Protein AF-A0AAV7XTC5-F1 (afdb_monomer_lite)

Organism: NCBI:txid439358

Structure (mmCIF, N/CA/C/O backbone):
data_AF-A0AAV7XTC5-F1
#
_entry.id   AF-A0AAV7XTC5-F1
#
loop_
_atom_site.group_PDB
_atom_site.id
_atom_site.type_symbol
_atom_site.label_atom_id
_atom_site.label_alt_id
_atom_site.label_comp_id
_atom_site.label_asym_id
_atom_site.label_entity_id
_atom_site.label_seq_id
_atom_site.pdbx_PDB_ins_code
_atom_site.Cartn_x
_atom_site.Cartn_y
_atom_site.Cartn_z
_atom_site.occupancy
_atom_site.B_iso_or_equiv
_atom_site.auth_seq_id
_atom_site.auth_comp_id
_atom_site.auth_asym_id
_atom_site.auth_atom_id
_atom_site.pdbx_PDB_model_num
ATOM 1 N N . MET A 1 1 ? -7.621 -3.985 2.641 1.00 90.25 1 MET A N 1
ATOM 2 C CA . MET A 1 1 ? -8.626 -2.914 2.438 1.00 90.25 1 MET A CA 1
ATOM 3 C C . MET A 1 1 ? -9.266 -2.986 1.056 1.00 90.25 1 MET A C 1
ATOM 5 O O . MET A 1 1 ? -10.467 -3.183 1.015 1.00 90.25 1 MET A O 1
ATOM 9 N N . CYS A 1 2 ? -8.513 -2.952 -0.050 1.00 93.88 2 CYS A N 1
ATOM 10 C CA . CYS A 1 2 ? -9.078 -3.076 -1.408 1.00 93.88 2 CYS A CA 1
ATOM 11 C C . CYS A 1 2 ? -9.910 -4.349 -1.644 1.00 93.88 2 CYS A C 1
ATOM 13 O O . CYS A 1 2 ? -11.004 -4.266 -2.192 1.00 93.88 2 CYS A O 1
ATOM 15 N N . ARG A 1 3 ? -9.464 -5.501 -1.113 1.00 92.19 3 ARG A N 1
ATOM 16 C CA . ARG A 1 3 ? -10.266 -6.743 -1.080 1.00 92.19 3 ARG A CA 1
ATOM 17 C C . ARG A 1 3 ? -11.619 -6.554 -0.382 1.00 92.19 3 ARG A C 1
ATOM 19 O O . ARG A 1 3 ? -12.633 -7.030 -0.864 1.00 92.19 3 ARG A O 1
ATOM 26 N N . ALA A 1 4 ? -11.640 -5.831 0.741 1.00 92.75 4 ALA A N 1
ATOM 27 C CA . ALA A 1 4 ? -12.867 -5.572 1.500 1.00 92.75 4 ALA A CA 1
ATOM 28 C C . ALA A 1 4 ? -13.798 -4.579 0.785 1.00 92.75 4 ALA A C 1
ATOM 30 O O . ALA A 1 4 ? -15.006 -4.659 0.957 1.00 92.75 4 ALA A O 1
ATOM 31 N N . ALA A 1 5 ? -13.245 -3.669 -0.021 1.00 93.56 5 ALA A N 1
ATOM 32 C CA . ALA A 1 5 ? -14.014 -2.751 -0.859 1.00 93.56 5 ALA A CA 1
ATOM 33 C C . ALA A 1 5 ? -14.553 -3.402 -2.149 1.00 93.56 5 ALA A C 1
ATOM 35 O O . ALA A 1 5 ? -15.313 -2.757 -2.863 1.00 93.56 5 ALA A O 1
ATOM 36 N N . GLY A 1 6 ? -14.158 -4.643 -2.467 1.00 92.56 6 GLY A N 1
ATOM 37 C CA . GLY A 1 6 ? -14.541 -5.322 -3.710 1.00 92.56 6 GLY A CA 1
ATOM 38 C C . GLY A 1 6 ? -13.917 -4.718 -4.973 1.00 92.56 6 GLY A C 1
ATOM 39 O O . GLY A 1 6 ? -14.425 -4.939 -6.063 1.00 92.56 6 GLY A O 1
ATOM 40 N N . GLN A 1 7 ? -12.838 -3.942 -4.832 1.00 92.69 7 GLN A N 1
ATOM 41 C CA . GLN A 1 7 ? -12.176 -3.235 -5.940 1.00 92.69 7 GLN A CA 1
ATOM 42 C C . GLN A 1 7 ? -10.817 -3.828 -6.327 1.00 92.69 7 GLN A C 1
ATOM 44 O O . GLN A 1 7 ? -10.017 -3.185 -7.000 1.00 92.69 7 GLN A O 1
ATOM 49 N N . TYR A 1 8 ? -10.506 -5.026 -5.847 1.00 93.88 8 TYR A N 1
ATOM 50 C CA . TYR A 1 8 ? -9.253 -5.686 -6.176 1.00 93.88 8 TYR A CA 1
ATOM 51 C C . TYR A 1 8 ? -9.460 -7.189 -6.274 1.00 93.88 8 TYR A C 1
ATOM 53 O O . TYR A 1 8 ? -9.998 -7.797 -5.343 1.00 93.88 8 TYR A O 1
ATOM 61 N N . ASP A 1 9 ? -8.972 -7.747 -7.374 1.00 92.12 9 ASP A N 1
ATOM 62 C CA . ASP A 1 9 ? -8.956 -9.171 -7.668 1.00 92.12 9 ASP A CA 1
ATOM 63 C C . ASP A 1 9 ? -7.650 -9.498 -8.419 1.00 92.12 9 ASP A C 1
ATOM 65 O O . ASP A 1 9 ? -7.382 -8.875 -9.448 1.00 92.12 9 ASP A O 1
ATOM 69 N N . PRO A 1 10 ? -6.804 -10.418 -7.916 1.00 87.50 10 PRO A N 1
ATOM 70 C CA . PRO A 1 10 ? -5.549 -10.776 -8.575 1.00 87.50 10 PRO A CA 1
ATOM 71 C C . PRO A 1 10 ? -5.722 -11.447 -9.946 1.00 87.50 10 PRO A C 1
ATOM 73 O O . PRO A 1 10 ? -4.753 -11.482 -10.701 1.00 87.50 10 PRO A O 1
ATOM 76 N N . GLU A 1 11 ? -6.900 -11.993 -10.264 1.00 87.31 11 GLU A N 1
ATOM 77 C CA . GLU A 1 11 ? -7.163 -12.684 -11.536 1.00 87.31 11 GLU A CA 1
ATOM 78 C C . GLU A 1 11 ? -7.770 -11.766 -12.609 1.00 87.31 11 GLU A C 1
ATOM 80 O O . GLU A 1 11 ? -7.878 -12.161 -13.770 1.00 87.31 11 GLU A O 1
ATOM 85 N N . ASN A 1 12 ? -8.157 -10.540 -12.244 1.00 88.19 12 ASN A N 1
ATOM 86 C CA . ASN A 1 12 ? -8.849 -9.613 -13.132 1.00 88.19 12 ASN A CA 1
ATOM 87 C C . ASN A 1 12 ? -7.999 -8.367 -13.434 1.00 88.19 12 ASN A C 1
ATOM 89 O O . ASN A 1 12 ? -7.737 -7.545 -12.553 1.00 88.19 12 ASN A O 1
ATOM 93 N N . ASP A 1 13 ? -7.646 -8.181 -14.708 1.00 84.75 13 ASP A N 1
ATOM 94 C CA . ASP A 1 13 ? -6.856 -7.039 -15.190 1.00 84.75 13 ASP A CA 1
ATOM 95 C C . ASP A 1 13 ? -7.547 -5.674 -15.005 1.00 84.75 13 ASP A C 1
ATOM 97 O O . ASP A 1 13 ? -6.872 -4.643 -14.894 1.00 84.75 13 ASP A O 1
ATOM 101 N N . ASP A 1 14 ? -8.877 -5.638 -14.912 1.00 86.31 14 ASP A N 1
ATOM 102 C CA . ASP A 1 14 ? -9.622 -4.403 -14.655 1.00 86.31 14 ASP A CA 1
ATOM 103 C C . ASP A 1 14 ? -9.586 -4.000 -13.168 1.00 86.31 14 ASP A C 1
ATOM 105 O O . ASP A 1 14 ? -9.704 -2.816 -12.842 1.00 86.31 14 ASP A O 1
ATOM 109 N N . LEU A 1 15 ? -9.357 -4.956 -12.256 1.00 90.19 15 LEU A N 1
ATOM 110 C CA . LEU A 1 15 ? -9.368 -4.770 -10.796 1.00 90.19 15 LEU A CA 1
ATOM 111 C C . LEU A 1 15 ? -7.960 -4.824 -10.187 1.00 90.19 15 LEU A C 1
ATOM 113 O O . LEU A 1 15 ? -7.690 -5.511 -9.198 1.00 90.19 15 LEU A O 1
ATOM 117 N N . GLN A 1 16 ? -7.047 -4.047 -10.763 1.00 90.81 16 GLN A N 1
ATOM 118 C CA . GLN A 1 16 ? -5.662 -3.964 -10.305 1.00 90.81 16 GLN A CA 1
ATOM 119 C C . GLN A 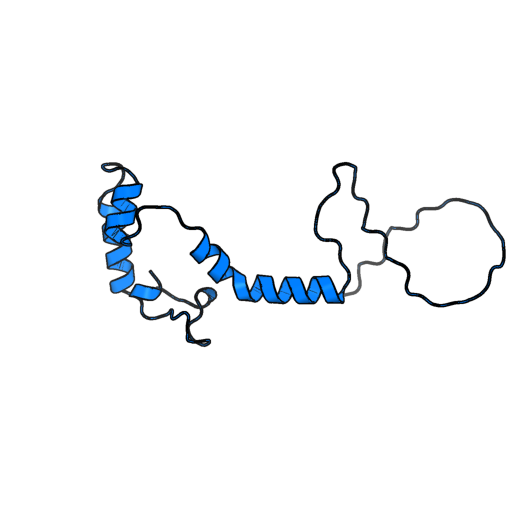1 16 ? -5.509 -3.157 -9.008 1.00 90.81 16 GLN A C 1
ATOM 121 O O . GLN A 1 16 ? -6.146 -2.124 -8.797 1.00 90.81 16 GLN A O 1
ATOM 126 N N . LEU A 1 17 ? -4.558 -3.573 -8.163 1.00 92.94 17 LEU A N 1
ATOM 127 C CA . LEU A 1 17 ? -4.327 -2.966 -6.846 1.00 92.94 17 LEU A CA 1
ATOM 128 C C . LEU A 1 17 ? -3.999 -1.465 -6.913 1.00 92.94 17 LEU A C 1
ATOM 130 O O . LEU A 1 17 ? -4.397 -0.715 -6.027 1.00 92.94 17 LEU A O 1
ATOM 134 N N . HIS A 1 18 ? -3.300 -1.019 -7.959 1.00 90.81 18 HIS A N 1
ATOM 135 C CA . HIS A 1 18 ? -2.911 0.383 -8.131 1.00 90.81 18 HIS A CA 1
ATOM 136 C C . HIS A 1 18 ? -4.044 1.295 -8.629 1.00 90.81 18 HIS A C 1
ATOM 138 O O . HIS A 1 18 ? -3.897 2.513 -8.581 1.00 90.81 18 HIS A O 1
ATOM 144 N N . LYS A 1 19 ? -5.169 0.726 -9.084 1.00 91.31 19 LYS A N 1
ATOM 145 C CA . LYS A 1 19 ? -6.379 1.463 -9.488 1.00 91.31 19 LYS A CA 1
ATOM 146 C C . LYS A 1 19 ? -7.463 1.471 -8.407 1.00 91.31 19 LYS A C 1
ATOM 148 O O . LYS A 1 19 ? -8.458 2.168 -8.560 1.00 91.31 19 LYS A O 1
ATOM 153 N N . CYS A 1 20 ? -7.281 0.694 -7.340 1.00 93.81 20 CYS A N 1
ATOM 154 C CA . CYS A 1 20 ? -8.243 0.573 -6.253 1.00 93.81 20 CYS A CA 1
ATOM 155 C C . CYS A 1 20 ? -8.543 1.932 -5.602 1.00 93.81 20 CYS A C 1
ATOM 157 O O . CYS A 1 20 ? -7.638 2.606 -5.106 1.00 93.81 20 CYS A O 1
ATOM 159 N N . ASP A 1 21 ? -9.827 2.267 -5.510 1.00 94.25 21 ASP A N 1
ATOM 160 C CA . ASP A 1 21 ? -10.344 3.392 -4.743 1.00 94.25 21 ASP A CA 1
ATOM 161 C C . ASP A 1 21 ? -11.178 2.890 -3.551 1.00 94.25 21 ASP A C 1
ATOM 163 O O . ASP A 1 21 ? -12.181 2.194 -3.682 1.00 94.25 21 ASP A O 1
ATOM 167 N N . ILE A 1 22 ? -10.775 3.257 -2.337 1.00 95.62 22 ILE A N 1
ATOM 168 C CA . ILE A 1 22 ? -11.499 2.894 -1.110 1.00 95.62 22 ILE A CA 1
ATOM 169 C C . ILE A 1 22 ? -12.505 3.969 -0.669 1.00 95.62 22 ILE A C 1
ATOM 171 O O . ILE A 1 22 ? -13.106 3.851 0.405 1.00 95.62 22 ILE A O 1
ATOM 175 N N . TYR A 1 23 ? -12.698 5.026 -1.462 1.00 95.44 23 TYR A N 1
ATOM 176 C CA . TYR A 1 23 ? -13.608 6.119 -1.148 1.00 95.44 23 TYR A CA 1
ATOM 177 C C . TYR A 1 23 ? -15.043 5.618 -0.920 1.00 95.44 23 TYR A C 1
ATOM 179 O O . TYR A 1 23 ? -15.598 4.838 -1.689 1.00 95.44 23 TYR A O 1
ATOM 187 N N . ARG A 1 24 ? -15.658 6.071 0.183 1.00 94.19 24 ARG A N 1
ATOM 188 C CA . ARG A 1 24 ? -17.015 5.691 0.637 1.00 94.19 24 ARG A CA 1
ATOM 189 C C . ARG A 1 24 ? -17.249 4.190 0.884 1.00 94.19 24 ARG A C 1
ATOM 191 O O . ARG A 1 24 ? -18.391 3.812 1.147 1.00 94.19 24 ARG A O 1
ATOM 198 N N . SER A 1 25 ? -16.213 3.348 0.911 1.00 96.81 25 SER A N 1
ATOM 199 C CA . SER A 1 25 ? -16.362 1.942 1.305 1.00 96.81 25 SER A CA 1
ATOM 200 C C . SER A 1 25 ? -16.504 1.810 2.825 1.00 96.81 25 SER A C 1
ATOM 202 O O . SER A 1 25 ? -15.564 2.043 3.594 1.00 96.81 25 SER A O 1
ATOM 204 N N . LYS A 1 26 ? -17.692 1.396 3.280 1.00 96.19 26 LYS A N 1
ATOM 205 C CA . LYS A 1 26 ? -17.954 1.125 4.704 1.00 96.19 26 LYS A CA 1
ATOM 206 C C . LYS A 1 26 ? -17.211 -0.125 5.168 1.00 96.19 26 LYS A C 1
ATOM 208 O O . LYS A 1 26 ? -16.811 -0.219 6.324 1.00 96.19 26 LYS A O 1
ATOM 213 N N . GLU A 1 27 ? -17.020 -1.075 4.268 1.00 95.19 27 GLU A N 1
ATOM 214 C CA . GLU A 1 27 ? -16.383 -2.367 4.484 1.00 95.19 27 GLU A CA 1
ATOM 215 C C . GLU A 1 27 ? -14.885 -2.183 4.740 1.00 95.19 27 GLU A C 1
ATOM 217 O O . GLU A 1 27 ? -14.370 -2.674 5.746 1.00 95.19 27 GLU A O 1
ATOM 222 N N . ALA A 1 28 ? -14.201 -1.390 3.908 1.00 95.50 28 ALA A N 1
ATOM 223 C CA . ALA A 1 28 ? -12.813 -1.004 4.154 1.00 95.50 28 ALA A CA 1
ATOM 224 C C . ALA A 1 28 ? -12.674 -0.201 5.458 1.00 95.50 28 ALA A C 1
ATOM 226 O O . ALA A 1 28 ? -11.762 -0.457 6.247 1.00 95.50 28 ALA A O 1
ATOM 227 N N . GLY A 1 29 ? -13.622 0.705 5.726 1.00 95.56 29 GLY A N 1
ATOM 228 C CA . GLY A 1 29 ? -13.683 1.464 6.974 1.00 95.56 29 GLY A CA 1
ATOM 229 C C . GLY A 1 29 ? -13.795 0.578 8.217 1.00 95.56 29 GLY A C 1
ATOM 230 O O . GLY A 1 29 ? -13.100 0.829 9.194 1.00 95.56 29 GLY A O 1
ATOM 231 N N . LYS A 1 30 ? -14.598 -0.496 8.188 1.00 95.06 30 LYS A N 1
ATOM 232 C CA . LYS A 1 30 ? -14.702 -1.463 9.300 1.00 95.06 30 LYS A CA 1
ATOM 233 C C . LYS A 1 30 ? -13.364 -2.140 9.603 1.00 95.06 30 LYS A C 1
ATOM 235 O O . LYS A 1 30 ? -13.016 -2.282 10.772 1.00 95.06 30 LYS A O 1
ATOM 240 N N . VAL A 1 31 ? -12.613 -2.528 8.569 1.00 94.38 31 VAL A N 1
ATOM 241 C CA . VAL A 1 31 ? -11.278 -3.133 8.727 1.00 94.38 31 VAL A CA 1
ATOM 242 C C . VAL A 1 31 ? -10.307 -2.140 9.364 1.00 94.38 31 VAL A C 1
ATOM 244 O O . VAL A 1 31 ? -9.631 -2.478 10.333 1.00 94.38 31 VAL A O 1
ATOM 247 N N . LEU A 1 32 ? -10.271 -0.903 8.857 1.00 94.12 32 LEU A N 1
ATOM 248 C CA . LEU A 1 32 ? -9.403 0.144 9.394 1.00 94.12 32 LEU A CA 1
ATOM 249 C C . LEU A 1 32 ? -9.769 0.502 10.840 1.00 94.12 32 LEU A C 1
ATOM 251 O O . LEU A 1 32 ? -8.891 0.621 11.688 1.00 94.12 32 LEU A O 1
ATOM 255 N N . LYS A 1 33 ? -11.067 0.618 11.132 1.00 94.69 33 LYS A N 1
ATOM 256 C CA . LYS A 1 33 ? -11.577 0.893 12.475 1.00 94.69 33 LYS A CA 1
ATOM 257 C C . LYS A 1 33 ? -11.114 -0.189 13.450 1.00 94.69 33 LYS A C 1
ATOM 259 O O . LYS A 1 33 ? -10.499 0.148 14.449 1.00 94.69 33 LYS A O 1
ATOM 264 N N . LYS A 1 34 ? -11.288 -1.472 13.111 1.00 93.38 34 LYS A N 1
ATOM 265 C CA . LYS A 1 34 ? -10.841 -2.600 13.945 1.00 93.38 34 LYS A CA 1
ATOM 266 C C . LYS A 1 34 ? -9.339 -2.557 14.251 1.00 93.38 34 LYS A C 1
ATOM 268 O O . LYS A 1 34 ? -8.945 -2.849 15.372 1.00 93.38 34 LYS A O 1
ATOM 273 N N . LEU A 1 35 ? -8.520 -2.170 13.270 1.00 92.75 35 LEU A N 1
ATOM 274 C CA . LEU A 1 35 ? -7.076 -2.006 13.455 1.00 92.75 35 LEU A CA 1
ATOM 275 C C . LEU A 1 35 ? -6.747 -0.844 14.407 1.00 92.75 35 LEU A C 1
ATOM 277 O O . LEU A 1 35 ? -5.913 -0.982 15.295 1.00 92.75 35 LEU A O 1
ATOM 281 N N . MET A 1 36 ? -7.391 0.309 14.214 1.00 93.69 36 MET A N 1
ATOM 282 C CA . MET A 1 36 ? -7.090 1.537 14.958 1.00 93.69 36 MET A CA 1
ATOM 283 C C . MET A 1 36 ? -7.701 1.565 16.364 1.00 93.69 36 MET A C 1
ATOM 285 O O . MET A 1 36 ? -7.138 2.201 17.251 1.00 93.69 36 MET A O 1
ATOM 289 N N . GLU A 1 37 ? -8.822 0.873 16.584 1.00 94.94 37 GLU A N 1
ATOM 290 C CA . GLU A 1 37 ? -9.516 0.767 17.876 1.00 94.94 37 GLU A CA 1
ATOM 291 C C . GLU A 1 37 ? -8.606 0.257 19.001 1.00 94.94 37 GLU A C 1
ATOM 293 O O . GLU A 1 37 ? -8.782 0.641 20.154 1.00 94.94 37 GLU A O 1
ATOM 298 N N . GLN A 1 38 ? -7.627 -0.590 18.675 1.00 91.06 38 GLN A N 1
ATOM 299 C CA . GLN A 1 38 ? -6.725 -1.198 19.655 1.00 91.06 38 GLN A CA 1
ATOM 300 C C . GLN A 1 38 ? -5.567 -0.275 20.072 1.00 91.06 38 GLN A C 1
ATOM 302 O O . GLN A 1 38 ? -4.954 -0.494 21.118 1.00 91.06 38 GLN A O 1
ATOM 307 N N . GLY A 1 39 ? -5.274 0.763 19.280 1.00 91.38 39 GLY A N 1
ATOM 308 C CA . GLY A 1 39 ? -4.235 1.750 19.570 1.00 91.38 39 GLY A CA 1
ATOM 309 C C . GLY A 1 39 ? -2.877 1.128 19.911 1.00 91.38 39 GLY A C 1
ATOM 310 O O . GLY A 1 39 ? -2.410 0.206 19.246 1.00 91.38 39 GLY A O 1
ATOM 311 N N . SER A 1 40 ? -2.242 1.643 20.964 1.00 93.25 40 SER A N 1
ATOM 312 C CA . SER A 1 40 ? -0.987 1.115 21.519 1.00 93.25 40 SER A CA 1
ATOM 313 C C . SER A 1 40 ? -1.196 0.127 22.672 1.00 93.25 40 SER A C 1
ATOM 315 O O . SER A 1 40 ? -0.235 -0.235 23.348 1.00 93.25 40 SER A O 1
ATOM 317 N N . SER A 1 41 ? -2.438 -0.286 22.941 1.00 94.69 41 SER A N 1
ATOM 318 C CA . SER A 1 41 ? -2.759 -1.147 24.084 1.00 94.69 41 SER A CA 1
ATOM 319 C C . SER A 1 41 ? -2.366 -2.610 23.872 1.00 94.69 41 SER A C 1
ATOM 321 O O . SER A 1 41 ? -2.231 -3.342 24.848 1.00 94.69 41 SER A O 1
ATOM 323 N N . VAL A 1 42 ? -2.176 -3.037 22.622 1.00 92.88 42 VAL A N 1
ATOM 324 C CA . VAL A 1 42 ? -1.772 -4.402 22.252 1.00 92.88 42 VAL A CA 1
ATOM 325 C C . VAL A 1 42 ? -0.520 -4.374 21.368 1.00 92.88 42 VAL A C 1
ATOM 327 O O . VAL A 1 42 ? -0.269 -3.368 20.696 1.00 92.88 42 VAL A O 1
ATOM 330 N N . PRO A 1 43 ? 0.269 -5.464 21.313 1.00 94.12 43 PRO A N 1
ATOM 331 C CA . PRO A 1 43 ? 1.352 -5.590 20.347 1.00 94.12 43 PRO A CA 1
ATOM 332 C C . PRO A 1 43 ? 0.843 -5.434 18.910 1.00 94.12 43 PRO A C 1
ATOM 334 O O . PRO A 1 43 ? -0.219 -5.939 18.541 1.00 94.12 43 PRO A O 1
ATOM 337 N N . TRP A 1 44 ? 1.635 -4.782 18.063 1.00 92.75 44 TRP A N 1
ATOM 338 C CA . TRP A 1 44 ? 1.253 -4.486 16.679 1.00 92.75 44 TRP A CA 1
ATOM 339 C C . TRP A 1 44 ? 0.911 -5.739 15.851 1.00 92.75 44 TRP A C 1
ATOM 341 O O . TRP A 1 44 ? 0.077 -5.667 14.952 1.00 92.75 44 TRP A O 1
ATOM 351 N N . THR A 1 45 ? 1.518 -6.892 16.153 1.00 93.69 45 THR A N 1
ATOM 352 C CA . THR A 1 45 ? 1.244 -8.177 15.487 1.00 93.69 45 THR A CA 1
ATOM 353 C C . THR A 1 45 ? -0.162 -8.688 15.775 1.00 93.69 45 THR A C 1
ATOM 355 O O . THR A 1 45 ? -0.824 -9.207 14.877 1.00 93.69 45 THR A O 1
ATOM 358 N N . GLU A 1 46 ? -0.633 -8.529 17.012 1.00 93.12 46 GLU A N 1
ATOM 359 C CA . GLU A 1 46 ? -1.991 -8.902 17.413 1.00 93.12 46 GLU A CA 1
ATOM 360 C C . GLU A 1 46 ? -3.014 -7.962 16.783 1.00 93.12 46 GLU A C 1
ATOM 362 O O . GLU A 1 46 ? -4.045 -8.422 16.288 1.00 93.12 46 GLU A O 1
ATOM 367 N N . ALA A 1 47 ? -2.697 -6.665 16.726 1.00 92.88 47 ALA A N 1
ATOM 368 C CA . ALA A 1 47 ? -3.557 -5.694 16.064 1.00 92.88 47 ALA A CA 1
ATOM 369 C C . ALA A 1 47 ? -3.693 -5.965 14.559 1.00 92.88 47 ALA A C 1
ATOM 371 O O . ALA A 1 47 ? -4.796 -5.985 14.003 1.00 92.88 47 ALA A O 1
ATOM 372 N N . LEU A 1 48 ? -2.569 -6.255 13.900 1.00 92.44 48 LEU A N 1
ATOM 373 C CA . LEU A 1 48 ? -2.545 -6.613 12.486 1.00 92.44 48 LEU A CA 1
ATOM 374 C C . LEU A 1 48 ? -3.351 -7.889 12.215 1.00 92.44 48 LEU A C 1
ATOM 376 O O . LEU A 1 48 ? -4.175 -7.909 11.295 1.00 92.44 48 LEU A O 1
ATOM 380 N N . HIS A 1 49 ? -3.173 -8.916 13.048 1.00 93.06 49 HIS A N 1
ATOM 381 C CA . HIS A 1 49 ? -3.900 -10.177 12.930 1.00 93.06 49 HIS A CA 1
ATOM 382 C C . HIS A 1 49 ? -5.405 -9.983 13.135 1.00 93.06 49 HIS A C 1
ATOM 384 O O . HIS A 1 49 ? -6.206 -10.525 12.376 1.00 93.06 49 HIS A O 1
ATOM 390 N N . ALA A 1 50 ? -5.815 -9.152 14.097 1.00 92.06 50 ALA A N 1
ATOM 391 C CA . ALA A 1 50 ? -7.224 -8.856 14.324 1.00 92.06 50 ALA A CA 1
ATOM 392 C C . ALA A 1 50 ? -7.894 -8.223 13.091 1.00 92.06 50 ALA A C 1
ATOM 394 O O . ALA A 1 50 ? -9.046 -8.548 12.789 1.00 92.06 50 ALA A O 1
ATOM 395 N N . ALA A 1 51 ? -7.199 -7.341 12.370 1.00 90.62 51 ALA A N 1
ATOM 396 C CA . ALA A 1 51 ? -7.755 -6.634 11.218 1.00 90.62 51 ALA A CA 1
ATOM 397 C C . ALA A 1 51 ? -7.647 -7.404 9.891 1.00 90.62 51 ALA A C 1
ATOM 399 O O . ALA A 1 51 ? -8.564 -7.342 9.073 1.00 90.62 51 ALA A O 1
ATOM 400 N N . THR A 1 52 ? -6.535 -8.104 9.661 1.00 89.94 52 THR A N 1
ATOM 401 C CA . THR A 1 52 ? -6.195 -8.698 8.353 1.00 89.94 52 THR A CA 1
ATOM 402 C C . THR A 1 52 ? -6.146 -10.224 8.353 1.00 89.94 52 THR A C 1
ATOM 404 O O . THR A 1 52 ? -6.187 -10.824 7.284 1.00 89.94 52 THR A O 1
ATOM 407 N N . GLY A 1 53 ? -6.075 -10.856 9.529 1.00 91.12 53 GLY A N 1
ATOM 408 C CA . GLY A 1 53 ? -5.794 -12.286 9.677 1.00 91.12 53 GLY A CA 1
ATOM 409 C C . GLY A 1 53 ? -4.312 -12.648 9.517 1.00 91.12 53 GLY A C 1
ATOM 410 O O . GLY A 1 53 ? -3.948 -13.806 9.692 1.00 91.12 53 GLY A O 1
ATOM 411 N N . GLU A 1 54 ? -3.440 -11.680 9.220 1.00 89.50 54 GLU A N 1
ATOM 412 C CA . GLU A 1 54 ? -2.001 -11.895 9.066 1.00 89.50 54 GLU A CA 1
ATOM 413 C C . GLU A 1 54 ? -1.250 -11.468 10.334 1.00 89.50 54 GLU A C 1
ATOM 415 O O . GLU A 1 54 ? -1.473 -10.388 10.873 1.00 89.50 54 GLU A O 1
ATOM 420 N N . SER A 1 55 ? -0.332 -12.306 10.820 1.00 89.31 55 SER A N 1
ATOM 421 C CA . SER A 1 55 ? 0.472 -12.012 12.024 1.00 89.31 55 SER A CA 1
ATOM 422 C C . SER A 1 55 ? 1.890 -11.524 11.710 1.00 89.31 55 SER A C 1
ATOM 424 O O . SER A 1 55 ? 2.631 -11.156 12.619 1.00 89.31 55 SER A O 1
ATOM 426 N N . ARG A 1 56 ? 2.308 -11.572 10.439 1.00 90.88 56 ARG A N 1
ATOM 427 C CA . ARG A 1 56 ? 3.658 -11.211 9.982 1.00 90.88 56 ARG A CA 1
ATOM 428 C C . ARG A 1 56 ? 3.577 -10.138 8.909 1.00 90.88 56 ARG A C 1
ATOM 430 O O . ARG A 1 56 ? 2.693 -10.178 8.063 1.00 90.88 56 ARG A O 1
ATOM 437 N N . LEU A 1 57 ? 4.540 -9.220 8.918 1.00 89.31 57 LEU A N 1
ATOM 438 C CA . LEU A 1 57 ? 4.682 -8.222 7.866 1.00 89.31 57 LEU A CA 1
ATOM 439 C C . LEU A 1 57 ? 5.132 -8.906 6.565 1.00 89.31 57 LEU A C 1
ATOM 441 O O . LEU A 1 57 ? 6.196 -9.527 6.534 1.00 89.31 57 LEU A O 1
ATOM 445 N N . ASN A 1 58 ? 4.337 -8.783 5.503 1.00 89.44 58 ASN A N 1
ATOM 446 C CA . ASN A 1 58 ? 4.642 -9.337 4.187 1.00 89.44 58 ASN A CA 1
ATOM 447 C C . ASN A 1 58 ? 4.824 -8.215 3.151 1.00 89.44 58 ASN A C 1
ATOM 449 O O . ASN A 1 58 ? 3.943 -7.379 2.962 1.00 89.44 58 ASN A O 1
ATOM 453 N N . GLY A 1 59 ? 5.970 -8.202 2.463 1.00 92.19 59 GLY A N 1
ATOM 454 C CA . GLY A 1 59 ? 6.269 -7.244 1.392 1.00 92.19 59 GLY A CA 1
ATOM 455 C C . GLY A 1 59 ? 5.610 -7.575 0.047 1.00 92.19 59 GLY A C 1
ATOM 456 O O . GLY A 1 59 ? 5.734 -6.794 -0.897 1.00 92.19 59 GLY A O 1
ATOM 457 N N . SER A 1 60 ? 4.913 -8.710 -0.065 1.00 91.31 60 SER A N 1
ATOM 458 C CA . SER A 1 60 ? 4.280 -9.154 -1.312 1.00 91.31 60 SER A CA 1
ATOM 459 C C . SER A 1 60 ? 3.264 -8.149 -1.854 1.00 91.31 60 SER A C 1
ATOM 461 O O . SER A 1 60 ? 3.260 -7.897 -3.055 1.00 91.31 60 SER A O 1
ATOM 463 N N . ALA A 1 61 ? 2.466 -7.524 -0.982 1.00 90.75 61 ALA A N 1
ATOM 464 C CA . ALA A 1 61 ? 1.459 -6.540 -1.379 1.00 90.75 61 ALA A CA 1
ATOM 465 C C . ALA A 1 61 ? 2.089 -5.298 -2.032 1.00 90.75 61 ALA A C 1
ATOM 467 O O . ALA A 1 61 ? 1.559 -4.764 -3.003 1.00 90.75 61 ALA A O 1
ATOM 468 N N . LEU A 1 62 ? 3.250 -4.861 -1.528 1.00 93.31 62 LEU A N 1
ATOM 469 C CA . LEU A 1 62 ? 3.981 -3.735 -2.106 1.00 93.31 62 LEU A CA 1
ATOM 470 C C . LEU A 1 62 ? 4.562 -4.103 -3.471 1.00 93.31 62 LEU A C 1
ATOM 472 O O . LEU A 1 62 ? 4.443 -3.336 -4.422 1.00 93.31 62 LEU A O 1
ATOM 476 N N . ARG A 1 63 ? 5.157 -5.295 -3.585 1.00 93.25 63 ARG A N 1
ATOM 477 C CA . ARG A 1 63 ? 5.684 -5.779 -4.864 1.00 93.25 63 ARG A CA 1
ATOM 478 C C . ARG A 1 63 ? 4.581 -5.918 -5.910 1.00 93.25 63 ARG A C 1
ATOM 480 O O . ARG A 1 63 ? 4.769 -5.527 -7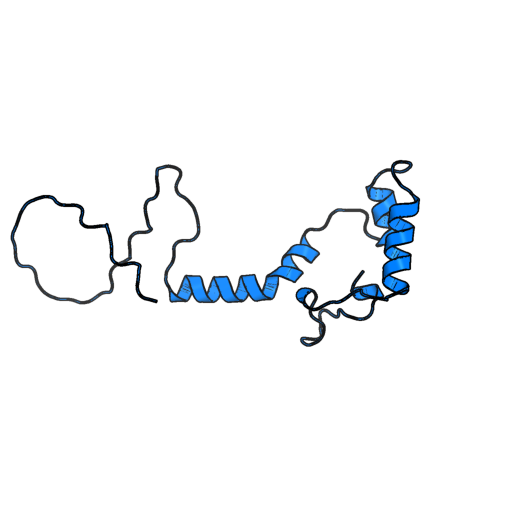.052 1.00 93.25 63 ARG A O 1
ATOM 48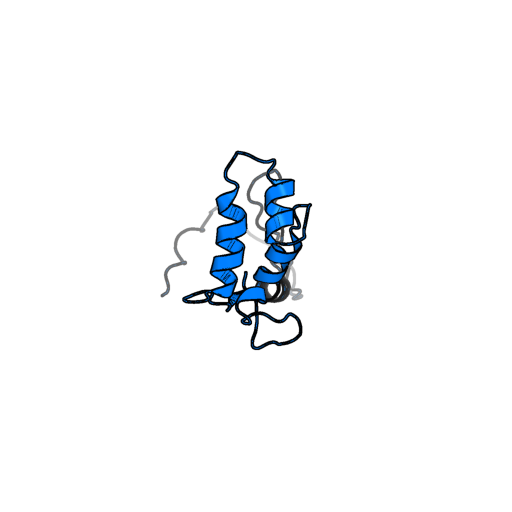7 N N . GLU A 1 64 ? 3.424 -6.440 -5.521 1.00 91.88 64 GLU A N 1
ATOM 488 C CA . GLU A 1 64 ? 2.261 -6.558 -6.397 1.00 91.88 64 GLU A CA 1
ATOM 489 C C . GLU A 1 64 ? 1.761 -5.206 -6.908 1.00 91.88 64 GLU A C 1
ATOM 491 O O . GLU A 1 64 ? 1.462 -5.083 -8.093 1.00 91.88 64 GLU A O 1
ATOM 496 N N . PHE A 1 65 ? 1.727 -4.186 -6.050 1.00 93.75 65 PHE A N 1
ATOM 497 C CA . PHE A 1 65 ? 1.362 -2.832 -6.456 1.00 93.75 65 PHE A CA 1
ATOM 498 C C . PHE A 1 65 ? 2.261 -2.308 -7.589 1.00 93.75 65 PHE A C 1
ATOM 500 O O . PHE A 1 65 ? 1.766 -1.710 -8.543 1.00 93.75 65 PHE A O 1
ATOM 507 N N . PHE A 1 66 ? 3.570 -2.570 -7.505 1.00 95.62 66 PHE A N 1
ATOM 508 C CA . PHE A 1 66 ? 4.565 -2.109 -8.479 1.00 95.62 66 PHE A CA 1
ATOM 509 C C . PHE A 1 66 ? 4.861 -3.090 -9.618 1.00 95.62 66 PHE A C 1
ATOM 511 O O . PHE A 1 66 ? 5.633 -2.744 -10.508 1.00 95.62 66 PHE A O 1
ATOM 518 N N . ARG A 1 67 ? 4.238 -4.271 -9.647 1.00 92.06 67 ARG A N 1
ATOM 519 C CA . ARG A 1 67 ? 4.465 -5.305 -10.671 1.00 92.06 67 ARG A CA 1
ATOM 520 C C . ARG A 1 67 ? 4.417 -4.785 -12.121 1.00 92.06 67 ARG A C 1
ATOM 522 O O . ARG A 1 67 ? 5.389 -5.013 -12.835 1.00 92.06 67 ARG A O 1
ATOM 529 N N . PRO A 1 68 ? 3.386 -4.033 -12.565 1.00 92.12 68 PRO A N 1
ATOM 530 C CA . PRO A 1 68 ? 3.346 -3.554 -13.952 1.00 92.12 68 PRO A CA 1
ATOM 531 C C . PRO A 1 68 ? 4.478 -2.566 -14.273 1.00 92.12 68 PRO A C 1
ATOM 533 O O . PRO A 1 68 ? 4.972 -2.515 -15.397 1.00 92.12 68 PRO A O 1
ATOM 536 N N . LEU A 1 69 ? 4.921 -1.789 -13.279 1.00 94.38 69 LEU A N 1
ATOM 537 C CA . LEU A 1 69 ? 6.059 -0.888 -13.433 1.00 94.38 69 LEU A CA 1
ATOM 538 C C . LEU A 1 69 ? 7.381 -1.666 -13.481 1.00 94.38 69 LEU A C 1
ATOM 540 O O . LEU A 1 69 ? 8.244 -1.333 -14.286 1.00 94.38 69 LEU A O 1
ATOM 544 N N . GLU A 1 70 ? 7.538 -2.694 -12.642 1.00 93.50 70 GLU A N 1
ATOM 545 C CA . GLU A 1 70 ? 8.704 -3.588 -12.637 1.00 93.50 70 GLU A CA 1
ATOM 546 C C . GLU A 1 70 ? 8.895 -4.228 -14.022 1.00 93.50 70 GLU A C 1
ATOM 548 O O . GLU A 1 70 ? 9.992 -4.171 -14.574 1.00 93.50 70 GLU A O 1
ATOM 553 N N . GLU A 1 71 ? 7.822 -4.747 -14.623 1.00 93.69 71 GLU A N 1
ATOM 554 C CA . GLU A 1 71 ? 7.842 -5.345 -15.965 1.00 93.69 71 GLU A CA 1
ATOM 555 C C . GLU A 1 71 ? 8.212 -4.328 -17.054 1.00 93.69 71 GLU A C 1
ATOM 557 O O . GLU A 1 71 ? 9.063 -4.598 -17.907 1.00 93.69 71 GLU A O 1
ATOM 562 N N . TRP A 1 72 ? 7.622 -3.130 -17.011 1.00 95.12 72 TRP A N 1
ATOM 563 C CA . TRP A 1 72 ? 7.950 -2.071 -17.964 1.00 95.12 72 TRP A CA 1
ATOM 564 C C . TRP A 1 72 ? 9.416 -1.631 -17.851 1.00 95.12 72 TRP A C 1
ATOM 566 O O . TRP A 1 72 ? 10.112 -1.537 -18.862 1.00 95.12 72 TRP A O 1
ATOM 576 N N . LEU A 1 73 ? 9.911 -1.423 -16.627 1.00 95.62 73 LEU A N 1
ATOM 577 C CA . LEU A 1 73 ? 11.294 -1.015 -16.371 1.00 95.62 73 LEU A CA 1
ATOM 578 C C . LEU A 1 73 ? 12.302 -2.071 -16.825 1.00 95.62 73 LEU A C 1
ATOM 580 O O . LEU A 1 73 ? 13.343 -1.722 -17.376 1.00 95.62 73 LEU A O 1
ATOM 584 N N . GLN A 1 74 ? 12.010 -3.355 -16.614 1.00 94.19 74 GLN A N 1
ATOM 585 C CA . GLN A 1 74 ? 12.874 -4.439 -17.083 1.00 94.19 74 GLN A CA 1
ATOM 586 C C . GLN A 1 74 ? 12.994 -4.429 -18.609 1.00 94.19 74 GLN A C 1
ATOM 588 O O . GLN A 1 74 ? 14.107 -4.477 -19.133 1.00 94.19 74 GLN A O 1
ATOM 593 N N . ASN A 1 75 ? 11.872 -4.293 -19.318 1.00 95.25 75 ASN A N 1
ATOM 594 C CA . ASN A 1 75 ? 11.867 -4.222 -20.778 1.00 95.25 75 ASN A CA 1
ATOM 595 C C . ASN A 1 75 ? 12.617 -2.992 -21.297 1.00 95.25 75 ASN A C 1
ATOM 597 O O . ASN A 1 75 ? 13.399 -3.092 -22.244 1.00 95.25 75 ASN A O 1
ATOM 601 N N . GLU A 1 76 ? 12.415 -1.840 -20.662 1.00 94.38 76 GLU A N 1
ATOM 602 C CA . GLU A 1 76 ? 13.044 -0.593 -21.079 1.00 94.38 76 GLU A CA 1
ATOM 603 C C . GLU A 1 76 ? 14.557 -0.605 -20.838 1.00 94.38 76 GLU A C 1
ATOM 605 O O . GLU A 1 76 ? 15.311 -0.282 -21.751 1.00 94.38 76 GLU A O 1
ATOM 610 N N . ASN A 1 77 ? 15.016 -1.074 -19.673 1.00 93.69 77 ASN A N 1
ATOM 611 C CA . ASN A 1 77 ? 16.445 -1.207 -19.370 1.00 93.69 77 ASN A CA 1
ATOM 612 C C . ASN A 1 77 ? 17.162 -2.137 -20.360 1.00 93.69 77 ASN A C 1
ATOM 614 O O . ASN A 1 77 ? 18.294 -1.867 -20.762 1.00 93.69 77 ASN A O 1
ATOM 618 N N . LEU A 1 78 ? 16.500 -3.223 -20.783 1.00 91.88 78 LEU A N 1
ATOM 619 C CA . LEU A 1 78 ? 17.024 -4.125 -21.812 1.00 91.88 78 LEU A CA 1
ATOM 620 C C . LEU A 1 78 ? 17.087 -3.449 -23.187 1.00 91.88 78 LEU A C 1
ATOM 622 O O . LEU A 1 78 ? 18.045 -3.658 -23.930 1.00 91.88 78 LEU A O 1
ATOM 626 N N . ARG A 1 79 ? 16.090 -2.622 -23.522 1.00 93.38 79 ARG A N 1
ATOM 627 C CA . ARG A 1 79 ? 16.014 -1.894 -24.796 1.00 93.38 79 ARG A CA 1
ATOM 628 C C . ARG A 1 79 ? 17.095 -0.819 -24.918 1.00 93.38 79 ARG A C 1
ATOM 630 O O . ARG A 1 79 ? 17.643 -0.628 -26.001 1.00 93.38 79 ARG A O 1
ATOM 637 N N . THR A 1 80 ? 17.380 -0.102 -23.836 1.00 91.25 80 THR A N 1
ATOM 638 C CA . THR A 1 80 ? 18.355 1.001 -23.798 1.00 91.25 80 THR A CA 1
ATOM 639 C C . THR A 1 80 ? 19.767 0.547 -23.424 1.00 91.25 80 THR A C 1
ATOM 641 O O . THR A 1 80 ? 20.712 1.315 -23.598 1.00 91.25 80 THR A O 1
ATOM 644 N N . ALA A 1 81 ? 19.926 -0.709 -22.988 1.00 88.31 81 ALA A N 1
ATOM 645 C CA . ALA A 1 81 ? 21.173 -1.275 -22.472 1.00 88.31 81 ALA A CA 1
ATOM 646 C C . ALA A 1 81 ? 21.763 -0.450 -21.312 1.00 88.31 81 ALA A C 1
ATOM 648 O O . ALA A 1 81 ? 22.980 -0.283 -21.196 1.00 88.31 81 ALA A O 1
ATOM 649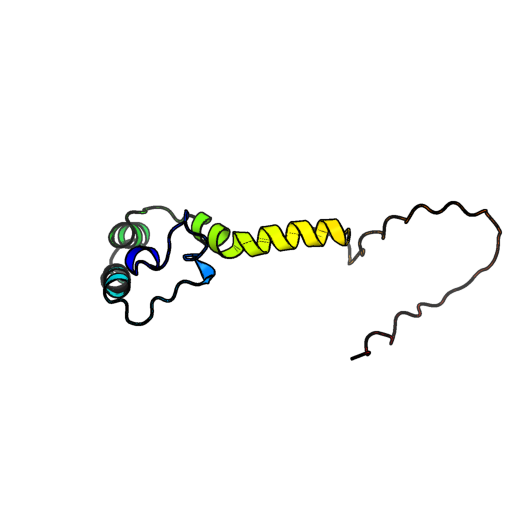 N N . GLU A 1 82 ? 20.881 0.067 -20.457 1.00 82.00 82 GLU A N 1
ATOM 650 C CA . GLU A 1 82 ? 21.257 0.820 -19.265 1.00 82.00 82 GLU A CA 1
ATOM 651 C C . GLU A 1 82 ? 21.797 -0.116 -18.182 1.00 82.00 82 GLU A C 1
ATOM 653 O O . GLU A 1 82 ? 21.357 -1.256 -18.009 1.00 82.00 82 GLU A O 1
ATOM 658 N N . PHE A 1 83 ? 22.773 0.369 -17.422 1.00 84.56 83 PHE A N 1
ATOM 659 C CA . PHE A 1 83 ? 23.356 -0.405 -16.333 1.00 84.56 83 PHE A CA 1
ATOM 660 C C . PHE A 1 83 ? 22.544 -0.260 -15.059 1.00 84.56 83 PHE A C 1
ATOM 662 O O . PHE A 1 83 ? 22.357 0.839 -14.538 1.00 84.56 83 PHE A O 1
ATOM 669 N N . VAL A 1 84 ? 22.122 -1.401 -14.526 1.00 88.06 84 VAL A N 1
ATOM 670 C CA . VAL A 1 84 ? 21.379 -1.484 -13.273 1.00 88.06 84 VAL A CA 1
ATOM 671 C C . VAL A 1 84 ? 22.356 -1.758 -12.130 1.00 88.06 84 VAL A C 1
ATOM 673 O O . VAL A 1 84 ? 22.927 -2.843 -12.036 1.00 88.06 84 VAL A O 1
ATOM 676 N N . GLY A 1 85 ? 22.540 -0.774 -11.250 1.00 86.75 85 GLY A N 1
ATOM 677 C CA . GLY A 1 85 ? 23.388 -0.875 -10.061 1.00 86.75 85 GLY A CA 1
ATOM 678 C C . GLY A 1 85 ? 24.280 0.349 -9.863 1.00 86.75 85 GLY A C 1
ATOM 679 O O . GLY A 1 85 ? 24.237 1.307 -10.630 1.00 86.75 85 GLY A O 1
ATOM 680 N N . TRP A 1 86 ? 25.106 0.320 -8.820 1.00 83.56 86 TRP A N 1
ATOM 681 C CA . TRP A 1 86 ? 26.085 1.368 -8.529 1.00 83.56 86 TRP A CA 1
ATOM 682 C C . TRP A 1 86 ? 27.447 0.754 -8.200 1.00 83.56 86 TRP A C 1
ATOM 684 O O . TRP A 1 86 ? 27.540 -0.282 -7.544 1.00 83.56 86 TRP A O 1
ATOM 694 N N . THR A 1 87 ? 28.525 1.404 -8.644 1.00 82.38 87 THR A N 1
ATOM 695 C CA . THR A 1 87 ? 29.901 1.048 -8.269 1.00 82.38 87 THR A CA 1
ATOM 696 C C . THR A 1 87 ? 30.372 1.928 -7.113 1.00 82.38 87 THR A C 1
ATOM 698 O O . THR A 1 87 ? 30.192 3.140 -7.161 1.00 82.38 87 THR A O 1
ATOM 701 N N . TYR A 1 88 ? 31.047 1.357 -6.109 1.00 76.25 88 TYR A N 1
ATOM 702 C CA . TYR A 1 88 ? 31.550 2.070 -4.917 1.00 76.25 88 TYR A CA 1
ATOM 703 C C . TYR A 1 88 ? 32.663 3.115 -5.184 1.00 76.25 88 TYR A C 1
ATOM 705 O O . TYR A 1 88 ? 33.262 3.631 -4.245 1.00 76.25 88 TYR A O 1
ATOM 713 N N . GLY A 1 89 ? 32.949 3.451 -6.446 1.00 69.62 89 GLY A N 1
ATOM 714 C CA . GLY A 1 89 ? 33.972 4.418 -6.842 1.00 69.62 89 GLY A CA 1
ATOM 715 C C . GLY A 1 89 ? 33.499 5.315 -7.983 1.00 69.62 89 GLY A C 1
ATOM 716 O O . GLY A 1 89 ? 33.751 5.002 -9.143 1.00 69.62 89 GLY A O 1
ATOM 717 N N . GLY A 1 90 ? 32.845 6.429 -7.636 1.00 67.06 90 GLY A N 1
ATOM 718 C CA . GLY A 1 90 ? 32.414 7.486 -8.560 1.00 67.06 90 GLY A CA 1
ATOM 719 C C . GLY A 1 90 ? 3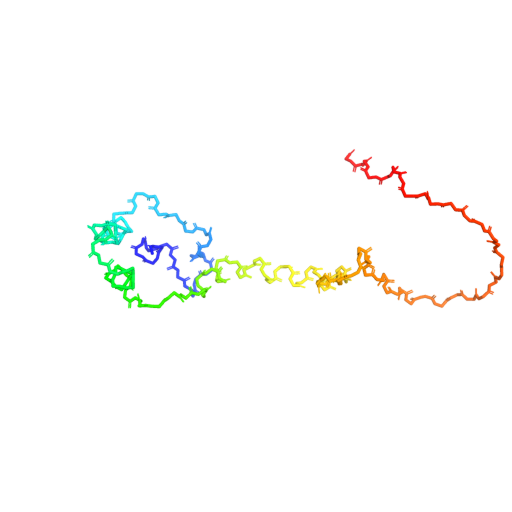1.352 7.066 -9.585 1.00 67.06 90 GLY A C 1
ATOM 720 O O . GLY A 1 90 ? 31.156 5.883 -9.860 1.00 67.06 90 GLY A O 1
ATOM 721 N N . CYS A 1 91 ? 30.669 8.051 -10.179 1.00 52.28 91 CYS A N 1
ATOM 722 C CA . CYS A 1 91 ? 29.843 7.833 -11.368 1.00 52.28 91 CYS A CA 1
ATOM 723 C C . CYS A 1 91 ? 30.743 7.408 -12.533 1.00 52.28 91 CYS A C 1
ATOM 725 O O . CYS A 1 91 ? 31.151 8.230 -13.350 1.00 52.28 91 CYS A O 1
ATOM 727 N N . ARG A 1 92 ? 31.053 6.117 -12.632 1.00 54.53 92 ARG A N 1
ATOM 728 C CA . ARG A 1 92 ? 31.295 5.531 -13.942 1.00 54.53 92 ARG A CA 1
ATOM 729 C C . ARG A 1 92 ? 29.923 5.339 -14.553 1.00 54.53 92 ARG A C 1
ATOM 731 O O . ARG A 1 92 ? 29.176 4.460 -14.133 1.00 54.53 92 ARG A O 1
ATOM 738 N N . SER A 1 93 ? 29.590 6.189 -15.520 1.00 54.47 93 SER A N 1
ATOM 739 C CA . SER A 1 93 ? 28.589 5.806 -16.504 1.00 54.47 93 SER A CA 1
ATOM 740 C C . SER A 1 93 ? 28.980 4.421 -17.016 1.00 54.47 93 SER A C 1
ATOM 742 O O . SER A 1 93 ? 30.175 4.169 -17.241 1.00 54.47 93 SER A O 1
ATOM 744 N N . PRO A 1 94 ? 28.026 3.491 -17.140 1.00 55.00 94 PRO A N 1
ATOM 745 C CA . PRO A 1 94 ? 28.344 2.228 -17.763 1.00 55.00 94 PRO A CA 1
ATOM 746 C C . PRO A 1 94 ? 28.959 2.519 -19.116 1.00 55.00 94 PRO A C 1
ATOM 748 O O . PRO A 1 94 ? 28.466 3.352 -19.879 1.00 55.00 94 PRO A O 1
ATOM 751 N N . SER A 1 95 ? 30.093 1.878 -19.374 1.00 49.38 95 SER A N 1
ATOM 752 C CA . SER A 1 95 ? 30.696 1.865 -20.690 1.00 49.38 95 SER A CA 1
ATOM 753 C C . SER A 1 95 ? 29.593 1.556 -21.692 1.00 49.38 95 SER A C 1
ATOM 755 O O . SER A 1 95 ? 29.065 0.442 -21.706 1.00 49.38 95 SER A O 1
ATOM 757 N N . ARG A 1 96 ? 29.232 2.560 -22.494 1.00 47.31 96 ARG A N 1
ATOM 758 C CA . ARG A 1 96 ? 28.430 2.409 -23.700 1.00 47.31 96 ARG A CA 1
ATOM 759 C C . ARG A 1 96 ? 29.130 1.316 -24.503 1.00 47.31 96 ARG A C 1
ATOM 761 O O . ARG A 1 96 ? 30.191 1.556 -25.076 1.00 47.31 96 ARG A O 1
ATOM 768 N N . SER A 1 97 ? 28.634 0.085 -24.410 1.00 40.19 97 SER A N 1
ATOM 769 C CA . SER A 1 97 ? 29.271 -1.046 -25.078 1.00 40.19 97 SER A CA 1
ATOM 770 C C . SER A 1 97 ? 29.149 -0.807 -26.578 1.00 40.19 97 SER A C 1
ATOM 772 O O . SER A 1 97 ? 28.121 -0.297 -27.032 1.00 40.19 97 SER A O 1
ATOM 774 N N . PRO A 1 98 ? 30.205 -1.091 -27.347 1.00 42.69 98 PRO A N 1
ATOM 775 C CA . PRO A 1 98 ? 30.346 -0.567 -28.688 1.00 42.69 98 PRO A CA 1
ATOM 776 C C . PRO A 1 98 ? 29.293 -1.210 -29.583 1.00 42.69 98 PRO A C 1
ATOM 778 O O . PRO A 1 98 ? 29.232 -2.434 -29.710 1.00 42.69 98 PRO A O 1
ATOM 781 N N . HIS A 1 99 ? 28.496 -0.384 -30.261 1.00 40.16 99 HIS A N 1
ATOM 782 C CA . HIS A 1 99 ? 27.892 -0.825 -31.507 1.00 40.16 99 HIS A CA 1
ATOM 783 C C . HIS A 1 99 ? 29.030 -1.327 -32.400 1.00 40.16 99 HIS A C 1
ATOM 785 O O . HIS A 1 99 ? 29.899 -0.561 -32.816 1.00 40.16 99 HIS A O 1
ATOM 791 N N . ARG A 1 100 ? 29.036 -2.637 -32.664 1.00 41.75 100 ARG A N 1
ATOM 792 C CA . ARG A 1 100 ? 29.793 -3.237 -33.758 1.00 41.75 100 ARG A CA 1
ATOM 793 C C . ARG A 1 100 ? 29.460 -2.468 -35.036 1.00 41.75 100 ARG A C 1
ATOM 795 O O . ARG A 1 100 ? 28.366 -2.614 -35.569 1.00 41.75 100 ARG A O 1
ATOM 802 N N . SER A 1 101 ? 30.423 -1.717 -35.550 1.00 35.19 101 SER A N 1
ATOM 803 C CA . SER A 1 101 ? 30.553 -1.493 -36.983 1.00 35.19 101 SER A CA 1
ATOM 804 C C . SER A 1 101 ? 32.039 -1.486 -37.317 1.00 35.19 101 SER A C 1
ATOM 806 O O . SER A 1 101 ? 32.808 -0.679 -36.802 1.00 35.19 101 SER A O 1
ATOM 808 N N . LEU A 1 102 ? 32.451 -2.474 -38.105 1.00 40.09 102 LEU A N 1
ATOM 809 C CA . LEU A 1 102 ? 33.781 -2.576 -38.694 1.00 40.09 102 LEU A CA 1
ATOM 810 C C . LEU A 1 102 ? 34.033 -1.334 -39.559 1.00 40.09 102 LEU A C 1
ATOM 812 O O . LEU A 1 102 ? 33.357 -1.199 -40.569 1.00 40.09 102 LEU A O 1
ATOM 816 N N . PHE A 1 103 ? 35.002 -0.477 -39.223 1.00 30.31 103 PHE A N 1
ATOM 817 C CA . PHE A 1 103 ? 35.683 0.369 -40.214 1.00 30.31 103 PHE A CA 1
ATOM 818 C C . PHE A 1 103 ? 37.053 0.845 -39.689 1.00 30.31 103 PHE A C 1
ATOM 820 O O . PHE A 1 103 ? 37.150 1.693 -38.812 1.00 30.31 103 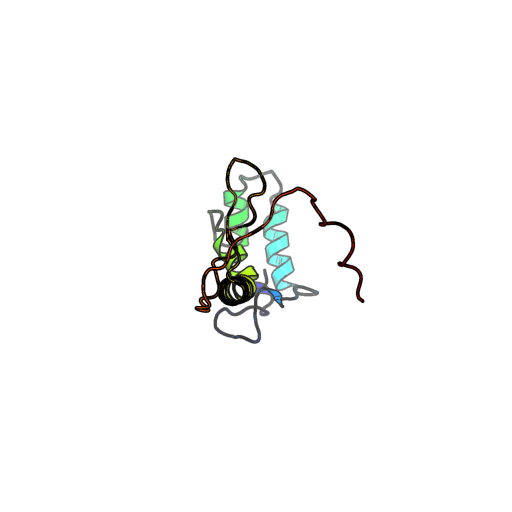PHE A O 1
ATOM 827 N N . LEU A 1 104 ? 38.087 0.178 -40.206 1.00 32.28 104 LEU A N 1
ATOM 828 C CA . LEU A 1 104 ? 39.472 0.590 -40.482 1.00 32.28 104 LEU A CA 1
ATOM 829 C C . LEU A 1 104 ? 40.153 1.686 -39.627 1.00 32.28 104 LEU A C 1
ATOM 831 O O . LEU A 1 104 ? 39.778 2.852 -39.607 1.00 32.28 104 LEU A O 1
ATOM 835 N N . MET A 1 105 ? 41.277 1.264 -39.040 1.00 33.22 105 MET A N 1
ATOM 836 C CA . MET A 1 105 ? 42.394 2.032 -38.478 1.00 33.22 105 MET A CA 1
ATOM 837 C C . MET A 1 105 ? 42.829 3.214 -39.369 1.00 33.22 105 MET A C 1
ATOM 839 O O . MET A 1 105 ? 43.180 2.959 -40.509 1.00 33.22 105 MET A O 1
ATOM 843 N N . PHE A 1 106 ? 42.921 4.445 -38.838 1.00 32.12 106 PHE A N 1
ATOM 844 C CA . PHE A 1 106 ? 43.941 5.446 -39.213 1.00 32.12 106 PHE A CA 1
ATOM 845 C C . PHE A 1 106 ? 44.098 6.525 -38.113 1.00 32.12 106 PHE A C 1
ATOM 847 O O . PHE A 1 106 ? 43.165 7.232 -37.759 1.00 32.12 106 PHE A O 1
ATOM 854 N N . TYR A 1 107 ? 45.312 6.545 -37.564 1.00 27.83 107 TYR A N 1
ATOM 855 C CA . TYR A 1 107 ? 46.072 7.529 -36.781 1.00 27.83 107 TYR A CA 1
ATOM 856 C C . TYR A 1 107 ? 45.642 9.018 -36.669 1.00 27.83 107 TYR A C 1
ATOM 858 O O . TYR A 1 107 ? 45.121 9.597 -37.614 1.00 27.83 107 TYR A O 1
ATOM 866 N N . PHE A 1 108 ? 46.118 9.630 -35.559 1.00 28.36 108 PHE A N 1
ATOM 867 C CA . PHE A 1 108 ? 46.248 11.069 -35.202 1.00 28.36 108 PHE A CA 1
ATOM 868 C C . PHE A 1 108 ? 44.958 11.730 -34.652 1.00 28.36 108 PHE A C 1
ATOM 870 O O . PHE A 1 108 ? 43.886 11.519 -35.188 1.00 28.36 108 PHE A O 1
ATOM 877 N N . PHE A 1 109 ? 44.932 12.530 -33.579 1.00 29.64 109 PHE A N 1
ATOM 878 C CA . PHE A 1 109 ? 45.942 13.409 -32.986 1.00 29.64 109 PHE A CA 1
ATOM 879 C C . PHE A 1 109 ? 45.542 13.807 -31.545 1.00 29.64 109 PHE A C 1
ATOM 881 O O . PHE A 1 109 ? 44.385 13.682 -31.152 1.00 29.64 109 PHE A O 1
ATOM 888 N N . GLU A 1 110 ? 46.529 14.275 -30.786 1.00 36.50 110 GLU A N 1
ATOM 889 C CA . GLU A 1 110 ? 46.517 14.713 -29.386 1.00 36.50 110 GLU A CA 1
ATOM 890 C C . GLU A 1 110 ? 45.480 15.782 -28.972 1.00 36.50 110 GLU A C 1
ATOM 892 O O . GLU A 1 110 ? 45.057 16.619 -29.763 1.00 36.50 110 GLU A O 1
ATOM 897 N N . ASN A 1 111 ? 45.295 15.827 -27.643 1.00 34.72 111 ASN A N 1
ATOM 898 C CA . ASN A 1 111 ? 44.925 16.952 -26.772 1.00 34.72 111 ASN A CA 1
ATOM 899 C C . ASN A 1 111 ? 43.454 17.163 -26.374 1.00 34.72 111 ASN A C 1
ATOM 901 O O . ASN A 1 111 ? 42.566 17.371 -27.189 1.00 34.72 111 ASN A O 1
ATOM 905 N N . SER A 1 112 ? 43.279 17.148 -25.042 1.00 43.94 112 SER A N 1
ATOM 906 C CA . SER A 1 112 ? 42.319 17.875 -24.205 1.00 43.94 112 SER A CA 1
ATOM 907 C C . SER A 1 112 ? 41.214 18.639 -24.928 1.00 43.94 112 SER A C 1
ATOM 909 O O . SER A 1 112 ? 41.510 19.556 -25.671 1.00 43.94 112 SER A O 1
ATOM 911 N N . PHE A 1 113 ? 39.951 18.372 -24.591 1.00 35.47 113 PHE A N 1
ATOM 912 C CA . PHE A 1 113 ? 39.068 19.341 -23.925 1.00 35.47 113 PHE A CA 1
ATOM 913 C C . PHE A 1 113 ? 37.691 18.703 -23.688 1.00 35.47 113 PHE A C 1
ATOM 915 O O . PHE A 1 113 ? 37.029 18.192 -24.587 1.00 35.47 113 PHE A O 1
ATOM 922 N N . CYS A 1 114 ? 37.277 18.729 -22.425 1.00 41.91 114 CYS A N 1
ATOM 923 C CA . CYS A 1 114 ? 35.970 18.310 -21.950 1.00 41.91 114 CYS A CA 1
ATOM 924 C C . CYS A 1 114 ? 34.903 19.292 -22.474 1.00 41.91 114 CYS A C 1
ATOM 926 O O . CYS A 1 114 ? 34.726 20.363 -21.903 1.00 41.91 114 CYS A O 1
ATOM 928 N N . PHE A 1 115 ? 34.206 18.953 -23.561 1.00 37.88 115 PHE A N 1
ATOM 929 C CA . PHE A 1 115 ? 33.015 19.677 -24.030 1.00 37.88 115 PHE A CA 1
ATOM 930 C C . PHE A 1 115 ? 31.755 18.874 -23.683 1.00 37.88 115 PHE A C 1
ATOM 932 O O . PHE A 1 115 ? 31.048 18.353 -24.538 1.00 37.88 115 PHE A O 1
ATOM 939 N N . PHE A 1 116 ? 31.488 18.753 -22.382 1.00 40.31 116 PHE A N 1
ATOM 940 C CA . PHE A 1 116 ? 30.178 18.370 -21.854 1.00 40.31 116 PHE A CA 1
ATOM 941 C C . PHE A 1 116 ? 29.602 19.578 -21.112 1.00 40.31 116 PHE A C 1
ATOM 943 O O . PHE A 1 116 ? 29.622 19.660 -19.889 1.00 40.31 116 PHE A O 1
ATOM 950 N N . CYS A 1 117 ? 29.138 20.569 -21.868 1.00 41.66 117 CYS A N 1
ATOM 951 C CA . CYS A 1 117 ? 28.271 21.617 -21.348 1.00 41.66 117 CYS A CA 1
ATOM 952 C C . CYS A 1 117 ? 27.410 22.145 -22.504 1.00 41.66 117 CYS A C 1
ATOM 954 O O . CYS A 1 117 ? 27.949 22.569 -23.521 1.00 41.66 117 CYS A O 1
ATOM 956 N N . LEU A 1 118 ? 26.084 22.118 -22.321 1.00 45.47 118 LEU A N 1
ATOM 957 C CA . LEU A 1 118 ? 25.058 22.817 -23.117 1.00 45.47 118 LEU A CA 1
ATOM 958 C C . LEU A 1 118 ? 24.589 22.201 -24.451 1.00 45.47 118 LEU A C 1
ATOM 960 O O . LEU A 1 118 ? 24.553 22.873 -25.479 1.00 45.47 118 LEU A O 1
ATOM 964 N N . THR A 1 119 ? 24.051 20.978 -24.437 1.00 47.41 119 THR A N 1
ATOM 965 C CA . THR A 1 119 ? 23.006 20.621 -25.430 1.00 47.41 119 THR A CA 1
ATOM 966 C C . THR A 1 119 ? 21.920 19.703 -24.862 1.00 47.41 119 THR A C 1
ATOM 968 O O . THR A 1 119 ? 21.517 18.729 -25.483 1.00 47.41 119 THR A O 1
ATOM 971 N N . PHE A 1 120 ? 21.418 20.029 -23.669 1.00 45.44 120 PHE A N 1
ATOM 972 C CA . PHE A 1 120 ? 20.142 19.510 -23.159 1.00 45.44 120 PHE A CA 1
ATOM 973 C C . PHE A 1 120 ? 19.216 20.689 -22.836 1.00 45.44 120 PHE A C 1
ATOM 975 O O . PHE A 1 120 ? 18.854 20.947 -21.696 1.00 45.44 120 PHE A O 1
ATOM 982 N N . LEU A 1 121 ? 18.875 21.452 -23.874 1.00 42.16 121 LEU A N 1
ATOM 983 C CA . LEU A 1 121 ? 17.667 22.268 -23.890 1.00 42.16 121 LEU A CA 1
ATOM 984 C C . LEU A 1 121 ? 17.135 22.283 -25.325 1.00 42.16 121 LEU A C 1
ATOM 986 O O . LEU A 1 121 ? 17.501 23.122 -26.144 1.00 42.16 121 LEU A O 1
ATOM 990 N N . ARG A 1 122 ? 16.322 21.278 -25.644 1.00 43.34 122 ARG A N 1
ATOM 991 C CA . ARG A 1 122 ? 15.405 21.318 -26.780 1.00 43.34 122 ARG A CA 1
ATOM 992 C C . ARG A 1 122 ? 14.113 20.614 -26.371 1.00 43.34 122 ARG A C 1
ATOM 994 O O . ARG A 1 122 ? 13.901 19.445 -26.676 1.00 43.34 122 ARG A O 1
ATOM 1001 N N . VAL A 1 123 ? 13.336 21.343 -25.570 1.00 42.75 123 VAL A N 1
ATOM 1002 C CA . VAL A 1 123 ? 11.891 21.474 -25.801 1.00 42.75 123 VAL A CA 1
ATOM 1003 C C . VAL A 1 123 ? 11.736 22.496 -26.919 1.00 42.75 123 VAL A C 1
ATOM 1005 O O . VAL A 1 123 ? 12.524 23.471 -26.901 1.00 42.75 123 VAL A O 1
#

Secondary structure (DSSP, 8-state):
-HHHHT---TT-TTS-GGG---TT-HHHHHHHHHHHHTTTSS-HHHHHHHHHS--S--THHHHHHHHHHHHHHHHHHHHHT---S--SSS--------------------------SS-----

Radius of gyration: 26.06 Å; chains: 1; bounding box: 64×36×65 Å

Foldseek 3Di:
DLVQQVQADPVDPNSAPLPRDCPPPVRVVVLVCQLPVCPPVDPNLVSCCRRPVGSDDDCVSVCSNCVVVVVVVVVVCVVVVADDDDDPDDPPGPPPPDDDDDDDDDDDDDDDDDPPDDDPDDD

InterPro domains:
  IPR001548 Peptidase M2, peptidyl-dipeptidase A [PF01401] (1-86)
  IPR001548 Peptidase M2, peptidyl-dipeptidase A [PS52011] (1-87)
  IPR001548 Peptidase M2, peptidyl-dipeptidase A [PTHR10514] (1-97)

Sequence (123 aa):
MCRAAGQYDPENDDLQLHKCDIYRSKEAGKVLKKLMEQGSSVPWTEALHAATGESRLNGSALREFFRPLEEWLQNENLRTAEFVGWTYGGCRSPSRSPHRSLFLMFYFFENSFCFFCLTFLRV

pLDDT: mean 77.76, std 23.1, range [27.83, 96.81]